Protein AF-A0A817VGJ9-F1 (afdb_monomer)

Mean predicted aligned error: 10.4 Å

Foldseek 3Di:
DAEALLDEDDVVVVVVQVVLQVVQVVVVVVVDPDQQAHFYPQDDDSQCVSCVVVVHDSVVSSVVSVVRNVVVCVVSVRPHQQAWDKFWAFPVVRDGDDPVQADPVCAGVPPRGRTDTDTGRGDDDDPVVPDDD

pLDDT: mean 76.65, std 14.9, range [35.47, 96.31]

Solvent-accessible surface area (backbone atoms only — not comparable to full-atom values): 7856 Å² total; per-residue (Å²): 137,55,52,63,32,50,53,75,83,51,71,70,56,51,58,54,50,55,54,53,37,51,53,41,50,53,43,40,76,70,71,45,92,65,83,42,73,73,38,68,48,72,66,58,67,67,30,44,49,51,11,59,81,67,76,41,57,45,68,60,42,32,54,53,19,46,54,50,40,53,49,53,45,56,74,72,61,56,79,54,49,68,74,54,24,53,40,41,26,34,76,79,79,69,42,78,50,62,80,90,46,44,45,100,88,46,19,32,74,84,77,65,36,68,50,42,79,45,80,50,55,27,49,90,82,81,63,91,80,68,74,82,130

Nearest PDB structures (foldseek):
  7wpj-assembly1_A  TM=6.438E-01  e=1.724E-06  Staphylococcus aureus
  7wpk-assembly1_A  TM=6.552E-01  e=9.227E-06  Staphylococcus aureus subsp. aureus COL
  2x1l-assembly3_C  TM=9.554E-01  e=1.011E-03  Mycolicibacterium smegmatis MC2 155
  2ct8-assembly2_B  TM=9.440E-01  e=1.414E-03  Aquifex aeolicus
  5k0s-assembly2_B  TM=6.309E-01  e=1.033E-04  Brucella suis 1330

Secondary structure (DSSP, 8-state):
-PPPSSS---HHHHHHHHHHHHHHHHHHHTT------------SHHHHHHHHTTT--HHHHHHHHHHHHHHHHHHTT----TT-B-EEEETTTTEEE-GGGB-TTSBBTTT-PBPEEE--B-----GGGS---

Radius of gyration: 16.38 Å; Cα contacts (8 Å, |Δi|>4): 176; chains: 1; bounding box: 37×35×42 Å

Sequence (133 aa):
MFPYPSGRLHMGHVRVYTLSDTLARYYRMRGYQVIHCIGWDAFGLPAENAAFERSEEPDQWTKKNIAYMKQQIKQLGCSFDWKRAAVNWDPVDQTVLADEQIDEAGRSWRSGAIVEKKYLKQWFIRTRAFTQV

Structure (mmCIF, N/CA/C/O backbone):
data_AF-A0A817VGJ9-F1
#
_entry.id   AF-A0A817VGJ9-F1
#
loop_
_atom_site.group_PDB
_atom_site.id
_atom_site.type_symbol
_atom_site.label_atom_id
_atom_site.label_alt_id
_atom_site.label_comp_id
_atom_site.label_asym_id
_atom_site.label_entity_id
_atom_site.label_seq_id
_atom_site.pdbx_PDB_ins_code
_atom_site.Cartn_x
_atom_site.Cartn_y
_atom_site.Cartn_z
_atom_site.occupancy
_atom_site.B_iso_or_equiv
_atom_site.auth_seq_id
_atom_site.auth_comp_id
_atom_site.auth_asym_id
_atom_site.auth_atom_id
_atom_site.pdbx_PDB_model_num
ATOM 1 N N . MET A 1 1 ? 2.069 -2.936 7.189 1.00 72.62 1 MET A N 1
ATOM 2 C CA . MET A 1 1 ? 3.011 -2.947 6.052 1.00 72.62 1 MET A CA 1
ATOM 3 C C . MET A 1 1 ? 2.204 -3.071 4.776 1.00 72.62 1 MET A C 1
ATOM 5 O O . MET A 1 1 ? 1.194 -3.775 4.788 1.00 72.62 1 MET A O 1
ATOM 9 N N . PHE A 1 2 ? 2.587 -2.352 3.728 1.00 80.31 2 PHE A N 1
ATOM 10 C CA . PHE A 1 2 ? 1.878 -2.369 2.446 1.00 80.31 2 PHE A CA 1
ATOM 11 C C . PHE A 1 2 ? 2.471 -3.459 1.544 1.00 80.31 2 PHE A C 1
ATOM 13 O O . PHE A 1 2 ? 3.561 -3.949 1.840 1.00 80.31 2 PHE A O 1
ATOM 20 N N . PRO A 1 3 ? 1.741 -3.921 0.520 1.00 81.06 3 PRO A N 1
ATOM 21 C CA . PRO A 1 3 ? 2.235 -4.950 -0.374 1.00 81.06 3 PRO A CA 1
ATOM 22 C C . PRO A 1 3 ? 3.052 -4.319 -1.504 1.00 81.06 3 PRO A C 1
ATOM 24 O O . PRO A 1 3 ? 2.668 -3.279 -2.051 1.00 81.06 3 PRO A O 1
ATOM 27 N N . TYR A 1 4 ? 4.113 -5.008 -1.915 1.00 79.88 4 TYR A N 1
ATOM 28 C CA . TYR A 1 4 ? 4.712 -4.788 -3.228 1.00 79.88 4 TYR A CA 1
ATOM 29 C C . TYR A 1 4 ? 3.735 -5.287 -4.306 1.00 79.88 4 TYR A C 1
ATOM 31 O O . TYR A 1 4 ? 3.255 -6.421 -4.201 1.00 79.88 4 TYR A O 1
ATOM 39 N N . PRO A 1 5 ? 3.432 -4.509 -5.360 1.00 79.19 5 PRO A N 1
ATOM 40 C CA . PRO A 1 5 ? 2.593 -4.934 -6.477 1.00 79.19 5 PRO A CA 1
ATOM 41 C C . PRO A 1 5 ? 3.386 -5.781 -7.487 1.00 79.19 5 PRO A C 1
ATOM 43 O O . PRO A 1 5 ? 3.241 -5.641 -8.698 1.00 79.19 5 PRO A O 1
ATOM 46 N N . SER A 1 6 ? 4.226 -6.688 -6.989 1.00 75.62 6 SER A N 1
ATOM 47 C CA . SER A 1 6 ? 5.055 -7.607 -7.776 1.00 75.62 6 SER A CA 1
ATOM 48 C C . SER A 1 6 ? 4.306 -8.870 -8.229 1.00 75.62 6 SER A C 1
ATOM 50 O O . SER A 1 6 ? 4.892 -9.749 -8.856 1.00 75.62 6 SER A O 1
ATOM 52 N N . GLY A 1 7 ? 3.006 -8.980 -7.931 1.00 82.44 7 GLY A N 1
ATOM 53 C CA . GLY A 1 7 ? 2.171 -10.106 -8.343 1.00 82.44 7 GLY A CA 1
ATOM 54 C C . GLY A 1 7 ? 0.772 -10.082 -7.724 1.00 82.44 7 GLY A C 1
ATOM 55 O O . GLY A 1 7 ? 0.045 -9.098 -7.825 1.00 82.44 7 GLY A O 1
ATOM 56 N N . ARG A 1 8 ? 0.371 -11.196 -7.097 1.00 89.12 8 ARG A N 1
ATOM 57 C CA . ARG A 1 8 ? -0.951 -11.386 -6.468 1.00 89.12 8 ARG A CA 1
ATOM 58 C C . ARG A 1 8 ? -0.830 -11.513 -4.950 1.00 89.12 8 ARG A C 1
ATOM 60 O O . ARG A 1 8 ? 0.212 -11.913 -4.435 1.00 89.12 8 ARG A O 1
ATOM 67 N N . LEU A 1 9 ? -1.921 -11.257 -4.226 1.00 89.75 9 LEU A N 1
ATOM 68 C CA . LEU A 1 9 ? -1.972 -11.573 -2.795 1.00 89.75 9 LEU A CA 1
ATOM 69 C C . LEU A 1 9 ? -1.867 -13.086 -2.564 1.00 89.75 9 LEU A C 1
ATOM 71 O O . LEU A 1 9 ? -2.479 -13.883 -3.274 1.00 89.75 9 LEU A O 1
ATOM 75 N N . HIS A 1 10 ? -1.156 -13.448 -1.500 1.00 92.69 10 HIS A N 1
ATOM 76 C CA . HIS A 1 10 ? -1.036 -14.804 -0.961 1.00 92.69 10 HIS A CA 1
ATOM 77 C C . HIS A 1 10 ? -1.398 -14.802 0.534 1.00 92.69 10 HIS A C 1
ATOM 79 O O . HIS A 1 10 ? -1.525 -13.739 1.146 1.00 92.69 10 HIS A O 1
ATOM 85 N N . MET A 1 11 ? -1.534 -15.978 1.154 1.00 93.25 11 MET A N 1
ATOM 86 C CA . MET A 1 11 ? -2.067 -16.116 2.524 1.00 93.25 11 MET A CA 1
ATOM 87 C C . MET A 1 11 ? -1.305 -15.337 3.613 1.00 93.25 11 MET A C 1
ATOM 89 O O . MET A 1 11 ? -1.897 -14.993 4.634 1.00 93.25 11 MET A O 1
ATOM 93 N N . GLY A 1 12 ? -0.031 -14.990 3.391 1.00 92.69 12 GLY A N 1
ATOM 94 C CA . GLY A 1 12 ? 0.725 -14.104 4.286 1.00 92.69 12 GLY A CA 1
ATOM 95 C C . GLY A 1 12 ? 0.127 -12.694 4.368 1.00 92.69 12 GLY A C 1
ATOM 96 O O . GLY A 1 12 ? -0.056 -12.168 5.463 1.00 92.69 12 GLY A O 1
ATOM 97 N N . HIS A 1 13 ? -0.273 -12.127 3.226 1.00 93.00 13 HIS A N 1
ATOM 98 C CA . HIS A 1 13 ? -0.983 -10.848 3.168 1.00 93.00 13 HIS A CA 1
ATOM 99 C C . HIS A 1 13 ? -2.346 -10.931 3.866 1.00 93.00 13 HIS A C 1
ATOM 101 O O . HIS A 1 13 ? -2.671 -10.077 4.688 1.00 93.00 13 HIS A O 1
ATOM 107 N N . VAL A 1 14 ? -3.116 -11.995 3.594 1.00 93.56 14 VAL A N 1
ATOM 108 C CA . VAL A 1 14 ? -4.438 -12.221 4.208 1.00 93.56 14 VAL A CA 1
ATOM 109 C C . VAL A 1 14 ? -4.324 -12.255 5.734 1.00 93.56 14 VAL A C 1
ATOM 111 O O . VAL A 1 14 ? -5.024 -11.509 6.413 1.00 93.56 14 VAL A O 1
ATOM 114 N N . ARG A 1 15 ? -3.374 -13.031 6.279 1.00 93.44 15 ARG A N 1
ATOM 115 C CA . ARG A 1 15 ? -3.105 -13.114 7.725 1.00 93.44 15 ARG A CA 1
ATOM 116 C C . ARG A 1 15 ? -2.877 -11.736 8.356 1.00 93.44 15 ARG A C 1
ATOM 118 O O . ARG A 1 15 ? -3.433 -11.460 9.414 1.00 93.44 15 ARG A O 1
ATOM 125 N N . VAL A 1 16 ? -2.074 -10.876 7.727 1.00 91.50 16 VAL A N 1
ATOM 126 C CA . VAL A 1 16 ? -1.759 -9.539 8.262 1.00 91.50 16 VAL A CA 1
ATOM 127 C C . VAL A 1 16 ? -2.965 -8.595 8.171 1.00 91.50 16 VAL A C 1
ATOM 129 O O . VAL A 1 16 ? -3.270 -7.903 9.142 1.00 91.50 16 VAL A O 1
ATOM 132 N N . TYR A 1 17 ? -3.682 -8.584 7.044 1.00 93.25 17 TYR A N 1
ATOM 133 C CA . TYR A 1 17 ? -4.794 -7.652 6.816 1.00 93.25 17 TYR A CA 1
ATOM 134 C C . TYR A 1 17 ? -6.067 -8.022 7.585 1.00 93.25 17 TYR A C 1
ATOM 136 O O . TYR A 1 17 ? -6.765 -7.132 8.067 1.00 93.25 17 TYR A O 1
ATOM 144 N N . THR A 1 18 ? -6.349 -9.312 7.793 1.00 93.19 18 THR A N 1
ATOM 145 C CA . THR A 1 18 ? -7.458 -9.746 8.659 1.00 93.19 18 THR A CA 1
ATOM 146 C C . THR A 1 18 ? -7.221 -9.352 10.121 1.00 93.19 18 THR A C 1
ATOM 148 O O . THR A 1 18 ? -8.162 -8.934 10.798 1.00 93.19 18 THR A O 1
ATOM 151 N N . LEU A 1 19 ? -5.973 -9.407 10.607 1.00 92.94 19 LEU A N 1
ATOM 152 C CA . LEU A 1 19 ? -5.628 -8.966 11.964 1.00 92.94 19 LEU A CA 1
ATOM 153 C C . LEU A 1 19 ? -5.791 -7.447 12.130 1.00 92.94 19 LEU A C 1
ATOM 155 O O . LEU A 1 19 ? -6.413 -7.007 13.101 1.00 92.94 19 LEU A O 1
ATOM 159 N N . SER A 1 20 ? -5.301 -6.640 11.179 1.00 92.19 20 SER A N 1
ATOM 160 C CA . SER A 1 20 ? -5.450 -5.180 11.261 1.00 92.19 20 SER A CA 1
ATOM 161 C C . SER A 1 20 ? -6.911 -4.738 11.131 1.00 92.19 20 SER A C 1
ATOM 163 O O . SER A 1 20 ? -7.349 -3.866 11.881 1.00 92.19 20 SER A O 1
ATOM 165 N N . ASP A 1 21 ? -7.697 -5.377 10.257 1.00 94.69 21 ASP A N 1
ATOM 166 C CA . ASP A 1 21 ? -9.115 -5.053 10.086 1.00 94.69 21 ASP A CA 1
ATOM 167 C C . ASP A 1 21 ? -9.974 -5.460 11.291 1.00 94.69 21 ASP A C 1
ATOM 169 O O . ASP A 1 21 ? -10.878 -4.721 11.683 1.00 94.69 21 ASP A O 1
ATOM 173 N N . THR A 1 22 ? -9.660 -6.588 11.938 1.00 94.94 22 THR A N 1
ATOM 174 C CA . THR A 1 22 ? -10.317 -7.006 13.189 1.00 94.94 22 THR A CA 1
ATOM 175 C C . THR A 1 22 ? -10.120 -5.961 14.288 1.00 94.94 22 THR A C 1
ATOM 177 O O . THR A 1 22 ? -11.094 -5.509 14.896 1.00 94.94 22 THR A O 1
ATOM 180 N N . LEU A 1 23 ? -8.878 -5.505 14.497 1.00 94.62 23 LEU A N 1
ATOM 181 C CA . LEU A 1 23 ? -8.577 -4.437 15.455 1.00 94.62 23 LEU A CA 1
ATOM 182 C C . LEU A 1 23 ? -9.255 -3.117 15.063 1.00 94.62 23 LEU A C 1
ATOM 184 O O . LEU A 1 23 ? -9.847 -2.448 15.911 1.00 94.62 23 LEU A O 1
ATOM 188 N N . ALA A 1 24 ? -9.233 -2.755 13.779 1.00 93.19 24 ALA A N 1
ATOM 189 C CA . ALA A 1 24 ? -9.859 -1.531 13.298 1.00 93.19 24 ALA A CA 1
ATOM 190 C C . ALA A 1 24 ? -11.375 -1.502 13.540 1.00 93.19 24 ALA A C 1
ATOM 192 O O . ALA A 1 24 ? -11.912 -0.473 13.954 1.00 93.19 24 ALA A O 1
ATOM 193 N N . ARG A 1 25 ? -12.067 -2.627 13.323 1.00 95.12 25 ARG A N 1
ATOM 194 C CA . ARG A 1 25 ? -13.496 -2.779 13.638 1.00 95.12 25 ARG A CA 1
ATOM 195 C C . ARG A 1 25 ? -13.751 -2.690 15.136 1.00 95.12 25 ARG A C 1
ATOM 197 O O . ARG A 1 25 ? -14.609 -1.911 15.541 1.00 95.12 25 ARG A O 1
ATOM 204 N N . TYR A 1 26 ? -12.975 -3.407 15.948 1.00 95.88 26 TYR A N 1
ATOM 205 C CA . TYR A 1 26 ? -13.086 -3.387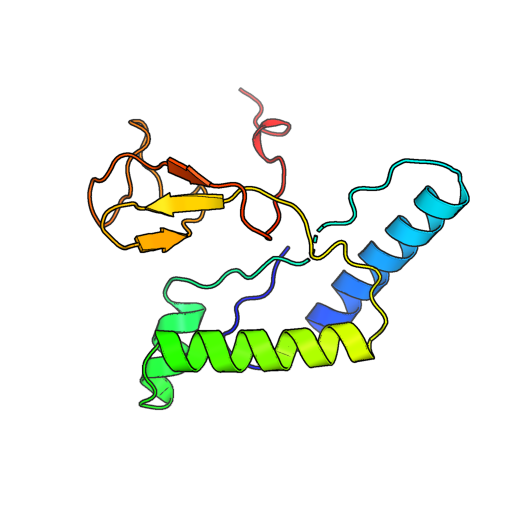 17.408 1.00 95.88 26 TYR A CA 1
ATOM 206 C C . TYR A 1 26 ? -12.988 -1.963 17.981 1.00 95.88 26 TYR A C 1
ATOM 208 O O . TYR A 1 26 ? -13.874 -1.526 18.717 1.00 95.88 26 TYR A O 1
ATOM 216 N N . TYR A 1 27 ? -11.966 -1.193 17.592 1.00 95.19 27 TYR A N 1
ATOM 217 C CA . TYR A 1 27 ? -11.815 0.183 18.073 1.00 95.19 27 TYR A CA 1
ATOM 218 C C . TYR A 1 27 ? -12.892 1.135 17.511 1.00 95.19 27 TYR A C 1
ATOM 220 O O . TYR A 1 27 ? -13.358 2.003 18.247 1.00 95.19 27 TYR A O 1
ATOM 228 N N . ARG A 1 28 ? -13.377 0.942 16.271 1.00 94.62 28 ARG A N 1
ATOM 229 C CA . ARG A 1 28 ? -14.533 1.700 15.735 1.00 94.62 28 ARG A CA 1
ATOM 230 C C . ARG A 1 28 ? -15.812 1.433 16.529 1.00 94.62 28 ARG A C 1
ATOM 232 O O . ARG A 1 28 ? -16.508 2.376 16.885 1.00 94.62 28 ARG A O 1
ATOM 239 N N . MET A 1 29 ? -16.093 0.172 16.857 1.00 96.12 29 MET A N 1
ATOM 240 C CA . MET A 1 29 ? -17.252 -0.222 17.673 1.00 96.12 29 MET A CA 1
ATOM 241 C C . MET A 1 29 ? -17.171 0.315 19.110 1.00 96.12 29 MET A C 1
ATOM 243 O O . MET A 1 29 ? -18.201 0.549 19.732 1.00 96.12 29 MET A O 1
ATOM 247 N N . ARG A 1 30 ? -15.960 0.575 19.620 1.00 96.31 30 ARG A N 1
ATOM 248 C CA . ARG A 1 30 ? -15.721 1.270 20.896 1.00 96.31 30 ARG A CA 1
ATOM 249 C C . ARG A 1 30 ? -15.715 2.807 20.794 1.00 96.31 30 ARG A C 1
ATOM 251 O O . ARG A 1 30 ? -15.327 3.466 21.753 1.00 96.31 30 ARG A O 1
ATOM 258 N N . GLY A 1 31 ? -16.123 3.383 19.660 1.00 95.56 31 GLY A N 1
ATOM 259 C CA . GLY A 1 31 ? -16.273 4.833 19.474 1.00 95.56 31 GLY A CA 1
ATOM 260 C C . GLY A 1 31 ? -14.986 5.606 19.151 1.00 95.56 31 GLY A C 1
ATOM 261 O O . GLY A 1 31 ? -15.029 6.831 19.047 1.00 95.56 31 GLY A O 1
ATOM 262 N N . TYR A 1 32 ? -13.843 4.938 18.961 1.00 95.06 32 TYR A N 1
ATOM 263 C CA . TYR A 1 32 ? -12.595 5.617 18.598 1.00 95.06 32 TYR A CA 1
ATOM 264 C C . TYR A 1 32 ? -12.600 6.052 17.122 1.00 95.06 32 TYR A C 1
ATOM 266 O O . TYR A 1 32 ? -13.059 5.322 16.238 1.00 95.06 32 TYR A O 1
ATOM 274 N N . GLN A 1 33 ? -11.999 7.209 16.822 1.00 91.62 33 GLN A N 1
ATOM 275 C CA . GLN A 1 33 ? -11.758 7.646 15.441 1.00 91.62 33 GLN A CA 1
ATOM 276 C C . GLN A 1 33 ? -10.592 6.864 14.813 1.00 91.62 33 GLN A C 1
ATOM 278 O O . GLN A 1 33 ? -9.444 7.306 14.801 1.00 91.62 33 GLN A O 1
ATOM 283 N N . VAL A 1 34 ? -10.880 5.668 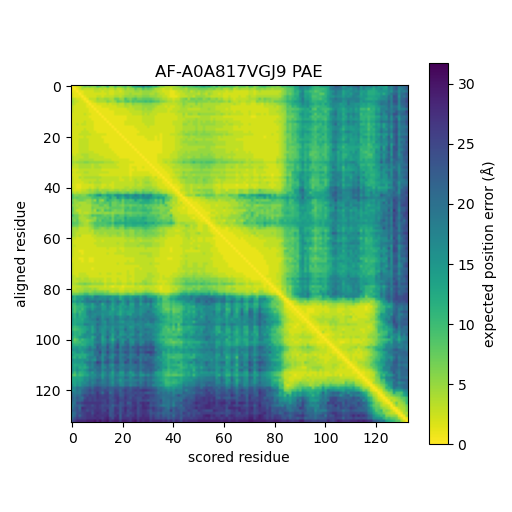14.296 1.00 86.81 34 VAL A N 1
ATOM 284 C CA . VAL A 1 34 ? -9.849 4.782 13.737 1.00 86.81 34 VAL A CA 1
ATOM 285 C C . VAL A 1 34 ? -9.501 5.147 12.294 1.00 86.81 34 VAL A C 1
ATOM 287 O O . VAL A 1 34 ? -10.199 4.766 11.341 1.00 86.81 34 VAL A O 1
ATOM 290 N N . ILE A 1 35 ? -8.342 5.790 12.145 1.00 87.25 35 ILE A N 1
ATOM 291 C CA . ILE A 1 35 ? -7.590 5.916 10.890 1.00 87.25 35 ILE A CA 1
ATOM 292 C C . ILE A 1 35 ? -6.976 4.545 10.550 1.00 87.25 35 ILE A C 1
ATOM 294 O O . ILE A 1 35 ? -5.776 4.311 10.670 1.00 87.25 35 ILE A O 1
ATOM 298 N N . HIS A 1 36 ? -7.828 3.596 10.154 1.00 87.62 36 HIS A N 1
ATOM 299 C CA . HIS A 1 36 ? -7.372 2.385 9.481 1.00 87.62 36 HIS A CA 1
ATOM 300 C C . HIS A 1 36 ? -7.074 2.776 8.037 1.00 87.62 36 HIS A C 1
ATOM 302 O O . HIS A 1 36 ? -7.967 2.714 7.184 1.00 87.62 36 HIS A O 1
ATOM 308 N N . CYS A 1 37 ? -5.806 3.140 7.806 1.00 85.94 37 CYS A N 1
ATOM 309 C CA . CYS A 1 37 ? -5.132 3.185 6.450 1.00 85.94 37 CYS A CA 1
ATOM 310 C C . CYS A 1 37 ? -3.944 0.829 4.970 1.00 85.94 37 CYS A C 1
ATOM 312 O O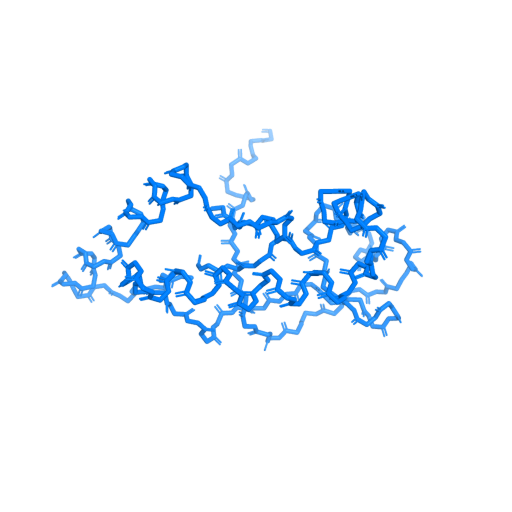 . CYS A 1 37 ? -2.986 0.072 5.300 1.00 85.94 37 CYS A O 1
ATOM 314 N N . ILE A 1 38 ? -4.285 0.365 3.706 1.00 84.62 38 ILE A N 1
ATOM 315 C CA . ILE A 1 38 ? -3.492 -0.278 2.662 1.00 84.62 38 ILE A CA 1
ATOM 316 C C . ILE A 1 38 ? -2.971 0.772 1.652 1.00 84.62 38 ILE A C 1
ATOM 318 O O . ILE A 1 38 ? -3.733 1.377 0.893 1.00 84.62 38 ILE A O 1
ATOM 322 N N . GLY A 1 39 ? -1.658 1.006 1.644 1.00 82.88 39 GLY A N 1
ATOM 323 C CA . GLY A 1 39 ? -0.952 1.669 0.540 1.00 82.88 39 GLY A CA 1
ATOM 324 C C . GLY A 1 39 ? -0.508 0.664 -0.530 1.00 82.88 39 GLY A C 1
ATOM 325 O O . GLY A 1 39 ? -0.961 -0.478 -0.534 1.00 82.88 39 GLY A O 1
ATOM 326 N N . TRP A 1 40 ? 0.429 1.069 -1.385 1.00 78.38 40 TRP A N 1
ATOM 327 C CA . TRP A 1 40 ? 1.175 0.179 -2.284 1.00 78.38 40 TRP A CA 1
ATOM 328 C C . TRP A 1 40 ? 2.647 0.554 -2.186 1.00 78.38 40 TRP A C 1
ATOM 330 O O . TRP A 1 40 ? 2.964 1.743 -2.237 1.00 78.38 40 TRP A O 1
ATOM 340 N N . ASP A 1 41 ? 3.520 -0.435 -2.026 1.00 78.56 41 ASP A N 1
ATOM 341 C CA . ASP A 1 41 ? 4.967 -0.226 -2.053 1.00 78.56 41 ASP A CA 1
ATOM 342 C C . ASP A 1 41 ? 5.451 -0.440 -3.492 1.00 78.56 41 ASP A C 1
ATOM 344 O O . ASP A 1 41 ? 5.775 -1.547 -3.913 1.00 78.56 41 ASP A O 1
ATOM 348 N N . ALA A 1 42 ? 5.260 0.590 -4.317 1.00 66.44 42 ALA A N 1
ATOM 349 C CA . ALA A 1 42 ? 5.123 0.440 -5.765 1.00 66.44 42 ALA A CA 1
ATOM 350 C C . ALA A 1 42 ? 6.432 0.554 -6.566 1.00 66.44 42 ALA A C 1
ATOM 352 O O . ALA A 1 42 ? 6.374 0.505 -7.792 1.00 66.44 42 ALA A O 1
ATOM 353 N N . PHE A 1 43 ? 7.582 0.720 -5.906 1.00 64.56 43 PHE A N 1
ATOM 354 C CA . PHE A 1 43 ? 8.849 1.069 -6.557 1.00 64.56 43 PHE A CA 1
ATOM 355 C C . PHE A 1 43 ? 10.026 0.169 -6.179 1.00 64.56 43 PHE A C 1
ATOM 357 O O . PHE A 1 43 ? 9.997 -0.567 -5.195 1.00 64.56 43 PHE A O 1
ATOM 364 N N . GLY A 1 44 ? 11.085 0.263 -6.987 1.00 67.94 44 GLY A N 1
ATOM 365 C CA . GLY A 1 44 ? 12.336 -0.453 -6.788 1.00 67.94 44 GLY A CA 1
ATOM 366 C C . GLY A 1 44 ? 12.285 -1.921 -7.206 1.00 67.94 44 GLY A C 1
ATOM 367 O O . GLY A 1 44 ? 11.307 -2.421 -7.772 1.00 67.94 44 GLY A O 1
ATOM 368 N N . LEU A 1 45 ? 13.383 -2.613 -6.896 1.00 68.44 45 LEU A N 1
ATOM 369 C CA . LEU A 1 45 ? 13.717 -3.943 -7.409 1.00 68.44 45 LEU A CA 1
ATOM 370 C C . LEU A 1 45 ? 12.580 -4.987 -7.338 1.00 68.44 45 LEU A C 1
ATOM 372 O O . LEU A 1 45 ? 12.433 -5.722 -8.310 1.00 68.44 45 LEU A O 1
ATOM 376 N N . PRO A 1 46 ? 11.737 -5.085 -6.284 1.00 68.06 46 PRO A N 1
ATOM 377 C CA . PRO A 1 46 ? 10.672 -6.093 -6.249 1.00 68.06 46 PRO A CA 1
ATOM 378 C C . PRO A 1 46 ? 9.612 -5.921 -7.346 1.00 68.06 46 PRO A C 1
ATOM 380 O O . PRO A 1 46 ? 9.077 -6.917 -7.831 1.00 68.06 46 PRO A O 1
ATOM 383 N N . ALA A 1 47 ? 9.294 -4.682 -7.734 1.00 64.25 47 ALA A N 1
ATOM 384 C CA . ALA A 1 47 ? 8.334 -4.385 -8.797 1.00 64.25 47 ALA A CA 1
ATOM 385 C C . ALA A 1 47 ? 9.018 -4.336 -10.174 1.00 64.25 47 ALA A C 1
ATOM 387 O O . ALA A 1 47 ? 8.509 -4.923 -11.129 1.00 64.25 47 ALA A O 1
ATOM 388 N N . GLU A 1 48 ? 10.189 -3.695 -10.250 1.00 70.88 48 GLU A N 1
ATOM 389 C CA . GLU A 1 48 ? 10.985 -3.542 -11.475 1.00 70.88 48 GLU A CA 1
ATOM 390 C C . GLU A 1 48 ? 11.461 -4.912 -12.005 1.00 70.88 48 GLU A C 1
ATOM 392 O O . GLU A 1 48 ? 11.170 -5.262 -13.149 1.00 70.88 48 GLU A O 1
ATOM 397 N N . ASN A 1 49 ? 12.083 -5.757 -11.169 1.00 75.38 49 ASN A N 1
ATOM 398 C CA . ASN A 1 49 ? 12.561 -7.085 -11.586 1.00 75.38 49 ASN A CA 1
ATOM 399 C C . ASN A 1 49 ? 11.406 -8.005 -12.012 1.00 75.38 49 ASN A C 1
ATOM 401 O O . ASN A 1 49 ? 11.524 -8.724 -13.000 1.00 75.38 49 ASN A O 1
ATOM 405 N N . ALA A 1 50 ? 10.270 -7.959 -11.307 1.00 74.75 50 ALA A N 1
ATOM 406 C CA . ALA A 1 50 ? 9.096 -8.761 -11.649 1.00 74.75 50 ALA A CA 1
ATOM 407 C C . ALA A 1 50 ? 8.464 -8.355 -12.997 1.00 74.75 50 ALA A C 1
ATOM 409 O O . ALA A 1 50 ? 7.805 -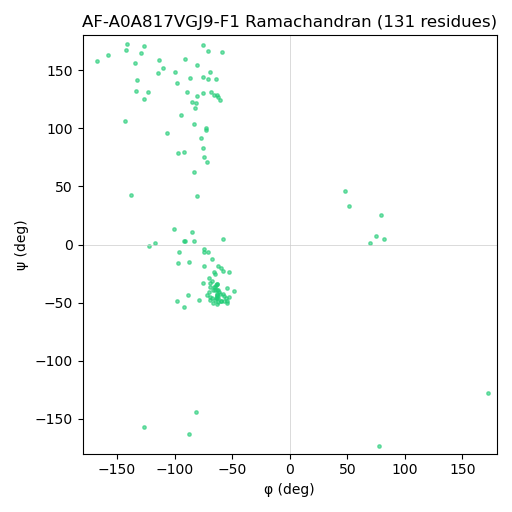9.180 -13.633 1.00 74.75 50 ALA A O 1
ATOM 410 N N . ALA A 1 51 ? 8.674 -7.119 -13.450 1.00 77.00 51 ALA A N 1
ATOM 411 C CA . ALA A 1 51 ? 8.289 -6.683 -14.787 1.00 77.00 51 ALA A CA 1
ATOM 412 C C . ALA A 1 51 ? 9.300 -7.175 -15.842 1.00 77.00 51 ALA A C 1
ATOM 414 O O . ALA A 1 51 ? 8.900 -7.812 -16.820 1.00 77.00 51 ALA A O 1
ATOM 415 N N . PHE A 1 52 ? 10.606 -6.996 -15.588 1.00 77.19 52 PHE A N 1
ATOM 416 C CA . PHE A 1 52 ? 11.688 -7.476 -16.463 1.00 77.19 52 PHE A CA 1
ATOM 417 C C . PHE A 1 52 ? 11.654 -8.997 -16.694 1.00 77.19 52 PHE A C 1
ATOM 419 O O . PHE A 1 52 ? 11.767 -9.435 -17.834 1.00 77.19 52 PHE A O 1
ATOM 426 N N . GLU A 1 53 ? 11.407 -9.803 -15.652 1.00 79.75 53 GLU A N 1
ATOM 427 C CA . GLU A 1 53 ? 11.193 -11.265 -15.735 1.00 79.75 53 GLU A CA 1
ATOM 428 C C . GLU A 1 53 ? 10.110 -11.683 -16.747 1.00 79.75 53 GLU A C 1
ATOM 430 O O . GLU A 1 53 ? 10.072 -12.835 -17.178 1.00 79.75 53 GLU A O 1
ATOM 435 N N . ARG A 1 54 ? 9.177 -10.777 -17.061 1.00 80.06 54 ARG A N 1
ATOM 436 C CA . ARG A 1 54 ? 7.976 -11.030 -17.870 1.00 80.06 54 ARG A CA 1
ATOM 437 C C . ARG A 1 54 ? 7.963 -10.226 -19.170 1.00 80.06 54 ARG A C 1
ATOM 439 O O . ARG A 1 54 ? 7.000 -10.336 -19.924 1.00 80.06 54 ARG A O 1
ATOM 446 N N . SER A 1 55 ? 9.011 -9.439 -19.428 1.00 86.62 55 SER A N 1
ATOM 447 C CA . SER A 1 55 ? 9.092 -8.481 -20.538 1.00 86.62 55 SER A CA 1
ATOM 448 C C . SER A 1 55 ? 7.884 -7.529 -20.613 1.00 86.62 55 SER A C 1
ATOM 450 O O . SER A 1 55 ? 7.467 -7.133 -21.700 1.00 86.62 55 SER A O 1
ATOM 452 N N . GLU A 1 56 ? 7.307 -7.169 -19.460 1.00 82.62 56 GLU A N 1
ATOM 453 C CA . GLU A 1 56 ? 6.277 -6.130 -19.349 1.00 82.62 56 GLU A CA 1
ATOM 454 C C . GLU A 1 56 ? 6.906 -4.810 -18.877 1.00 82.62 56 GLU A C 1
ATOM 456 O O . GLU A 1 56 ? 7.850 -4.810 -18.091 1.00 82.62 56 GLU A O 1
ATOM 461 N N . GLU A 1 57 ? 6.356 -3.674 -19.312 1.00 78.25 57 GLU A N 1
ATOM 462 C CA . GLU A 1 57 ? 6.769 -2.351 -18.823 1.00 78.25 57 GLU A CA 1
ATOM 463 C C . GLU A 1 57 ? 6.487 -2.204 -17.311 1.00 78.25 57 GLU A C 1
ATOM 465 O O . GLU A 1 57 ? 5.338 -2.425 -16.901 1.00 78.25 57 GLU A O 1
ATOM 470 N N . PRO A 1 58 ? 7.461 -1.785 -16.470 1.00 72.69 58 PRO A N 1
ATOM 471 C CA . PRO A 1 58 ? 7.297 -1.721 -15.013 1.00 72.69 58 PRO A CA 1
ATOM 472 C C . PRO A 1 58 ? 6.090 -0.907 -14.539 1.00 72.69 58 PRO A C 1
ATOM 474 O O . PRO A 1 58 ? 5.409 -1.308 -13.594 1.00 72.69 58 PRO A O 1
ATOM 477 N N . ASP A 1 59 ? 5.776 0.196 -15.220 1.00 72.31 59 ASP A N 1
ATOM 478 C CA . ASP A 1 59 ? 4.602 1.030 -14.942 1.00 72.31 59 ASP A CA 1
ATOM 479 C C . ASP A 1 59 ? 3.278 0.280 -15.186 1.00 72.31 59 ASP A C 1
ATOM 481 O O . ASP A 1 59 ? 2.377 0.282 -14.340 1.00 72.31 59 ASP A O 1
ATOM 485 N N . GLN A 1 60 ? 3.173 -0.415 -16.322 1.00 73.94 60 GLN A N 1
ATOM 486 C CA . GLN A 1 60 ? 1.975 -1.164 -16.709 1.00 73.94 60 GLN A CA 1
ATOM 487 C C . GLN A 1 60 ? 1.781 -2.383 -15.804 1.00 73.94 60 GLN A C 1
ATOM 489 O O . GLN A 1 60 ? 0.683 -2.591 -15.281 1.00 73.94 60 GLN A O 1
ATOM 494 N N . TRP A 1 61 ? 2.857 -3.133 -15.548 1.00 78.69 61 TRP A N 1
ATOM 495 C CA . TRP A 1 61 ? 2.902 -4.253 -14.604 1.00 78.69 61 TRP A CA 1
ATOM 496 C C . TRP A 1 61 ? 2.434 -3.834 -13.201 1.00 78.69 61 TRP A C 1
ATOM 498 O O . TRP A 1 61 ? 1.529 -4.442 -12.619 1.00 78.69 61 TRP A O 1
ATOM 508 N N . THR A 1 62 ? 2.976 -2.725 -12.696 1.00 72.06 62 THR A N 1
ATOM 509 C CA . THR A 1 62 ? 2.637 -2.155 -11.387 1.00 72.06 62 THR A CA 1
ATOM 510 C C . THR A 1 62 ? 1.170 -1.729 -11.317 1.00 72.06 62 THR A C 1
ATOM 512 O O . THR A 1 62 ? 0.451 -2.140 -10.403 1.00 72.06 62 THR A O 1
ATOM 515 N N . LYS A 1 63 ? 0.667 -0.973 -12.303 1.00 72.88 63 LYS A N 1
ATOM 516 C CA . LYS A 1 63 ? -0.744 -0.534 -12.361 1.00 72.88 63 LYS A CA 1
ATOM 517 C C . LYS A 1 63 ? -1.721 -1.716 -12.429 1.00 72.88 63 LYS A C 1
ATOM 519 O O . LYS A 1 63 ? -2.727 -1.726 -11.713 1.00 72.88 63 LYS A O 1
ATOM 524 N N . LYS A 1 64 ? -1.400 -2.728 -13.239 1.00 81.94 64 LYS A N 1
ATOM 525 C CA . LYS A 1 64 ? -2.140 -3.991 -13.417 1.00 81.94 64 LYS A CA 1
ATOM 526 C C . LYS A 1 64 ? -2.249 -4.779 -12.106 1.00 81.94 64 LYS A C 1
ATOM 528 O O . LYS A 1 64 ? -3.356 -5.144 -11.701 1.00 81.94 64 LYS A O 1
ATOM 533 N N . ASN A 1 65 ? -1.138 -4.960 -11.393 1.00 82.75 65 ASN A N 1
ATOM 534 C CA . ASN A 1 65 ? -1.126 -5.663 -10.108 1.00 82.75 65 ASN A CA 1
ATOM 535 C C . ASN A 1 65 ? -1.807 -4.858 -8.989 1.00 82.75 65 ASN A C 1
ATOM 537 O O . ASN A 1 65 ? -2.618 -5.426 -8.257 1.00 82.75 65 ASN A O 1
ATOM 541 N N . ILE A 1 66 ? -1.598 -3.536 -8.906 1.00 80.69 66 ILE A N 1
ATOM 542 C CA . ILE A 1 66 ? -2.329 -2.657 -7.972 1.00 80.69 66 ILE A CA 1
ATOM 543 C C . ILE A 1 66 ? -3.844 -2.794 -8.175 1.00 80.69 66 ILE A C 1
ATOM 545 O O . ILE A 1 66 ? -4.583 -2.952 -7.202 1.00 80.69 66 ILE A O 1
ATOM 549 N N . ALA A 1 67 ? -4.330 -2.775 -9.421 1.00 81.69 67 ALA A N 1
ATOM 550 C CA . ALA A 1 67 ? -5.752 -2.944 -9.717 1.00 81.69 67 ALA A CA 1
ATOM 551 C C . ALA A 1 67 ? -6.283 -4.319 -9.264 1.00 81.69 67 ALA A C 1
ATOM 553 O O . ALA A 1 67 ? -7.321 -4.389 -8.598 1.00 81.69 67 ALA A O 1
ATOM 554 N N . TYR A 1 68 ? -5.549 -5.397 -9.560 1.00 89.50 68 TYR A N 1
ATOM 555 C CA . TYR A 1 68 ? -5.930 -6.766 -9.207 1.00 89.50 68 TYR A CA 1
ATOM 556 C C . TYR A 1 68 ? -5.921 -7.011 -7.689 1.00 89.50 68 TYR A C 1
ATOM 558 O O . TYR A 1 68 ? -6.916 -7.454 -7.113 1.00 89.50 68 TYR A O 1
ATOM 566 N N . MET A 1 69 ? -4.837 -6.653 -6.999 1.00 88.81 69 MET A N 1
ATOM 567 C CA . MET A 1 69 ? -4.715 -6.815 -5.546 1.00 88.81 69 MET A CA 1
ATOM 568 C C . MET A 1 69 ? -5.749 -5.954 -4.802 1.00 88.81 69 MET A C 1
ATOM 570 O O . MET A 1 69 ? -6.326 -6.393 -3.809 1.00 88.81 69 MET A O 1
ATOM 574 N N . LYS A 1 70 ? -6.076 -4.760 -5.315 1.00 88.06 70 LYS A N 1
ATOM 575 C CA . LYS A 1 70 ? -7.163 -3.909 -4.802 1.00 88.06 70 LYS A CA 1
ATOM 576 C C . LYS A 1 70 ? -8.544 -4.554 -4.942 1.00 88.06 70 LYS A C 1
ATOM 578 O O . LYS A 1 70 ? -9.392 -4.345 -4.073 1.00 88.06 70 LYS A O 1
ATOM 583 N N . GLN A 1 71 ? -8.781 -5.340 -5.993 1.00 91.00 71 GLN A N 1
ATOM 584 C CA . GLN A 1 71 ? -9.993 -6.153 -6.126 1.00 91.00 71 GLN A CA 1
ATOM 585 C C . GLN A 1 71 ? -10.004 -7.299 -5.104 1.00 91.00 71 GLN A C 1
ATOM 587 O O . GLN A 1 71 ? -10.991 -7.434 -4.381 1.00 91.00 71 GLN A O 1
ATOM 592 N N . GLN A 1 72 ? -8.906 -8.051 -4.973 1.00 92.75 72 GLN A N 1
ATOM 593 C CA . GLN A 1 72 ? -8.791 -9.129 -3.981 1.00 92.75 72 GLN A CA 1
ATOM 594 C C . GLN A 1 72 ? -9.028 -8.612 -2.546 1.00 92.75 72 GLN A C 1
ATOM 596 O O . GLN A 1 72 ? -9.791 -9.204 -1.789 1.00 92.75 72 GLN A O 1
ATOM 601 N N . ILE A 1 73 ? -8.452 -7.462 -2.177 1.00 90.31 73 ILE A N 1
ATOM 602 C CA . ILE A 1 73 ? -8.651 -6.834 -0.859 1.00 90.31 73 ILE A CA 1
ATOM 603 C C . ILE A 1 73 ? -10.114 -6.442 -0.609 1.00 90.31 73 ILE A C 1
ATOM 605 O O . ILE A 1 73 ? -10.616 -6.621 0.501 1.00 90.31 73 ILE A O 1
ATOM 609 N N . LYS A 1 74 ? -10.820 -5.933 -1.626 1.00 89.38 74 LYS A N 1
ATOM 610 C CA . LYS A 1 74 ? -12.263 -5.661 -1.517 1.00 89.38 74 LYS A CA 1
ATOM 611 C C . LYS A 1 74 ? -13.068 -6.947 -1.316 1.00 89.38 74 LYS A C 1
ATOM 613 O O . LYS A 1 74 ? -14.004 -6.940 -0.525 1.00 89.38 74 LYS A O 1
ATOM 618 N N . GLN A 1 75 ? -12.700 -8.034 -1.996 1.00 92.56 75 GLN A N 1
ATOM 619 C CA . GLN A 1 75 ? -13.350 -9.345 -1.860 1.00 92.56 75 GLN A CA 1
ATOM 620 C C . GLN A 1 75 ? -13.114 -9.978 -0.477 1.00 92.56 75 GLN A C 1
ATOM 622 O O . GLN A 1 75 ? -14.010 -10.631 0.045 1.00 92.56 75 GLN A O 1
ATOM 627 N N . LEU A 1 76 ? -11.965 -9.715 0.158 1.00 91.69 76 LEU A N 1
ATOM 628 C CA . LEU A 1 76 ? -11.689 -10.072 1.561 1.00 91.69 76 LEU A CA 1
ATOM 629 C C . LEU A 1 76 ? -12.483 -9.230 2.584 1.00 91.69 76 LEU A C 1
ATOM 631 O O . LEU A 1 76 ? -12.413 -9.494 3.782 1.00 91.69 76 LEU A O 1
ATOM 635 N N . GLY A 1 77 ? -13.217 -8.204 2.142 1.00 91.06 77 GLY A N 1
ATOM 636 C CA . GLY A 1 77 ? -14.074 -7.378 2.996 1.00 91.06 77 GLY A CA 1
ATOM 637 C C . GLY A 1 77 ? -13.344 -6.372 3.896 1.00 91.06 77 GLY A C 1
ATOM 638 O O . GLY A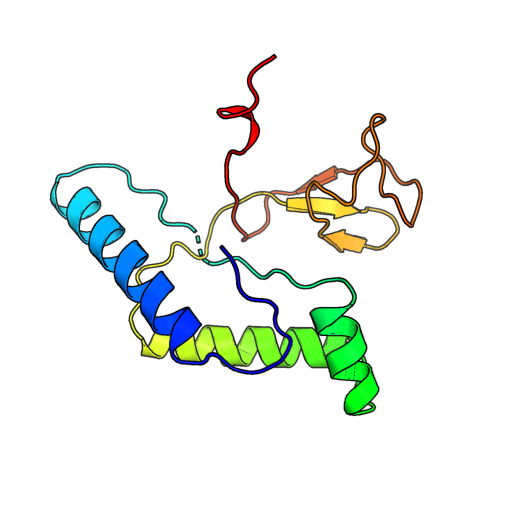 1 77 ? -14.000 -5.743 4.728 1.00 91.06 77 GLY A O 1
ATOM 639 N N . CYS A 1 78 ? -12.025 -6.191 3.749 1.00 87.81 78 CYS A N 1
ATOM 640 C CA . CYS A 1 78 ? -11.216 -5.337 4.626 1.00 87.81 78 CYS A CA 1
ATOM 641 C C . CYS A 1 78 ? -11.681 -3.863 4.607 1.00 87.81 78 CYS A C 1
ATOM 643 O O . CYS A 1 78 ? -11.715 -3.209 3.561 1.00 87.81 78 CYS A O 1
ATOM 645 N N . SER A 1 79 ? -12.001 -3.311 5.782 1.00 86.00 79 SER A N 1
ATOM 646 C CA . SER A 1 79 ? -12.529 -1.956 6.000 1.00 86.00 79 SER A CA 1
ATOM 647 C C . SER A 1 79 ? -11.413 -0.903 6.043 1.00 86.00 79 SER A C 1
ATOM 649 O O . SER A 1 79 ? -11.164 -0.216 7.044 1.00 86.00 79 SER A O 1
ATOM 651 N N . PHE A 1 80 ? -10.722 -0.793 4.916 1.00 87.81 80 PHE A N 1
ATOM 652 C CA . PHE A 1 80 ? -9.664 0.172 4.655 1.00 87.81 80 PHE A CA 1
ATOM 653 C C . PHE A 1 80 ? -10.233 1.546 4.266 1.00 87.81 80 PHE A C 1
ATOM 655 O O . PHE A 1 80 ? -11.037 1.638 3.334 1.00 87.81 80 PHE A O 1
ATOM 662 N N . ASP A 1 81 ? -9.800 2.628 4.935 1.00 84.50 81 ASP A N 1
ATOM 663 C CA . ASP A 1 81 ? -10.038 3.978 4.411 1.00 84.50 81 ASP A CA 1
ATOM 664 C C . ASP A 1 81 ? -9.128 4.198 3.205 1.00 84.50 81 ASP A C 1
ATOM 666 O O . ASP A 1 81 ? -7.944 4.518 3.305 1.00 84.50 81 ASP A O 1
ATOM 670 N N . TRP A 1 82 ? -9.710 4.020 2.027 1.00 75.56 82 TRP A N 1
ATOM 671 C CA . TRP A 1 82 ? -9.015 4.269 0.781 1.00 75.56 82 TRP A CA 1
ATOM 672 C C . TRP A 1 82 ? -8.704 5.746 0.552 1.00 75.56 82 TRP A C 1
ATOM 674 O O . TRP A 1 82 ? -8.018 6.001 -0.419 1.00 75.56 82 TRP A O 1
ATOM 684 N N . LYS A 1 83 ? -9.245 6.726 1.296 1.00 68.62 83 LYS A N 1
ATOM 685 C CA . LYS A 1 83 ? -9.206 8.155 0.915 1.00 68.62 83 LYS A CA 1
ATOM 686 C C . LYS A 1 83 ? -7.974 8.945 1.369 1.00 68.62 83 LYS A C 1
ATOM 688 O O . LYS A 1 83 ? -7.812 10.043 0.843 1.00 68.62 83 LYS A O 1
ATOM 693 N N . ARG A 1 84 ? -7.152 8.468 2.313 1.00 60.47 84 ARG A N 1
ATOM 694 C CA . ARG A 1 84 ? -6.231 9.349 3.060 1.00 60.47 84 ARG A CA 1
ATOM 695 C C . ARG A 1 84 ? -4.854 8.754 3.388 1.00 60.47 84 ARG A C 1
ATOM 697 O O . ARG A 1 84 ? -4.728 8.070 4.400 1.00 60.47 84 ARG A O 1
ATOM 704 N N . ALA A 1 85 ? -3.829 9.215 2.671 1.00 55.88 85 ALA A N 1
ATOM 705 C CA . ALA A 1 85 ? -2.635 9.795 3.300 1.00 55.88 85 ALA A CA 1
ATOM 706 C C . ALA A 1 85 ? -1.775 10.511 2.260 1.00 55.88 85 ALA A C 1
ATOM 708 O O . ALA A 1 85 ? -1.824 10.201 1.067 1.00 55.88 85 ALA A O 1
ATOM 709 N N . ALA A 1 86 ? -0.951 11.434 2.752 1.00 54.75 86 ALA A N 1
ATOM 710 C CA . ALA A 1 86 ? 0.121 12.011 1.967 1.00 54.75 86 ALA A CA 1
ATOM 711 C C . ALA A 1 86 ? 1.108 10.951 1.454 1.00 54.75 86 ALA A C 1
ATOM 713 O O . ALA A 1 86 ? 1.133 9.807 1.902 1.00 54.75 86 ALA A O 1
ATO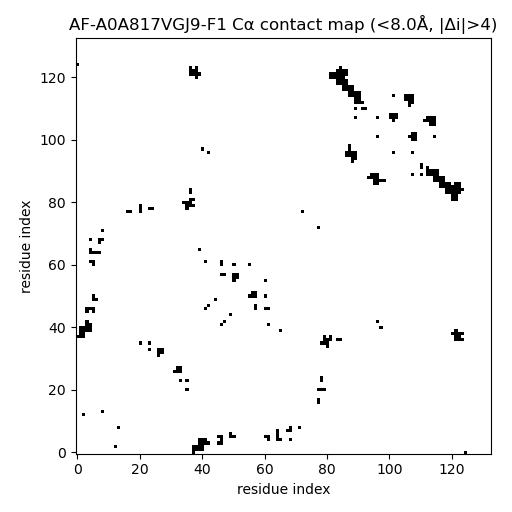M 714 N N . VAL A 1 87 ? 1.925 11.382 0.507 1.00 64.44 87 VAL A N 1
ATOM 715 C CA . VAL A 1 87 ? 3.093 10.680 -0.017 1.00 64.44 87 VAL A CA 1
ATOM 716 C C . VAL A 1 87 ? 4.233 11.680 -0.109 1.00 64.44 87 VAL A C 1
ATOM 718 O O . VAL A 1 87 ? 4.000 12.887 -0.236 1.00 64.44 87 VAL A O 1
ATOM 721 N N . ASN A 1 88 ? 5.453 11.170 -0.079 1.00 72.00 88 ASN A N 1
ATOM 722 C CA . ASN A 1 88 ? 6.601 11.898 -0.588 1.00 72.00 88 ASN A CA 1
ATOM 723 C C . ASN A 1 88 ? 6.526 11.832 -2.123 1.00 72.00 88 ASN A C 1
ATOM 725 O O . ASN A 1 88 ? 6.276 10.755 -2.667 1.00 72.00 88 ASN A O 1
ATOM 729 N N . TRP A 1 89 ? 6.659 12.964 -2.811 1.00 74.62 89 TRP A N 1
ATOM 730 C CA . TRP A 1 89 ? 6.483 13.080 -4.258 1.00 74.62 89 TRP A CA 1
ATOM 731 C C . TRP A 1 89 ? 7.697 13.737 -4.912 1.00 74.62 89 TRP A C 1
ATOM 733 O O . TRP A 1 89 ? 8.071 14.854 -4.557 1.00 74.62 89 TRP A O 1
ATOM 743 N N . ASP A 1 90 ? 8.271 13.066 -5.903 1.00 77.06 90 ASP A N 1
ATOM 744 C CA . ASP A 1 90 ? 9.312 13.614 -6.764 1.00 77.06 90 ASP A CA 1
ATOM 745 C C . ASP A 1 90 ? 8.670 14.459 -7.885 1.00 77.06 90 ASP A C 1
ATOM 747 O O . ASP A 1 90 ? 7.897 13.921 -8.686 1.00 77.06 90 ASP A O 1
ATOM 751 N N . PRO A 1 91 ? 8.927 15.779 -7.967 1.00 77.25 91 PRO A N 1
ATOM 752 C CA . PRO A 1 91 ? 8.356 16.626 -9.013 1.00 77.25 91 PRO A CA 1
ATOM 753 C C . PRO A 1 91 ? 9.009 16.435 -10.394 1.00 77.25 91 PRO A C 1
ATOM 755 O O . PRO A 1 91 ? 8.388 16.816 -11.387 1.00 77.25 91 PRO A O 1
ATOM 758 N N . VAL A 1 92 ? 10.212 15.852 -10.472 1.00 71.94 92 VAL A N 1
ATOM 759 C CA . VAL A 1 92 ? 10.959 15.611 -11.719 1.00 71.94 92 VAL A CA 1
ATOM 760 C C . VAL A 1 92 ? 10.638 14.227 -12.277 1.00 71.94 92 VAL A C 1
ATOM 762 O O . VAL A 1 92 ? 10.149 14.133 -13.400 1.00 71.94 92 VAL A O 1
ATOM 765 N N . ASP A 1 93 ? 10.793 13.176 -11.468 1.00 64.50 93 ASP A N 1
ATOM 766 C CA . ASP A 1 93 ? 10.430 11.798 -11.848 1.00 64.50 93 ASP A CA 1
ATOM 767 C C . ASP A 1 93 ? 8.898 11.573 -11.836 1.00 64.50 93 ASP A C 1
ATOM 769 O O . ASP A 1 93 ? 8.416 10.498 -12.189 1.00 64.50 93 ASP A O 1
ATOM 773 N N . GLN A 1 94 ? 8.123 12.584 -11.415 1.00 67.44 94 GLN A N 1
ATOM 774 C CA . GLN A 1 94 ? 6.655 12.591 -11.313 1.00 67.44 94 GLN A CA 1
ATOM 775 C C . GLN A 1 94 ? 6.087 11.352 -10.607 1.00 67.44 94 GLN A C 1
ATOM 777 O O . GLN A 1 94 ? 5.126 10.728 -11.065 1.00 67.44 94 GLN A O 1
ATOM 782 N N . THR A 1 95 ? 6.691 10.996 -9.471 1.00 59.03 95 THR A N 1
ATOM 783 C CA . THR A 1 95 ? 6.442 9.717 -8.801 1.00 59.03 95 THR A CA 1
ATOM 784 C C . THR A 1 95 ? 6.397 9.817 -7.275 1.00 59.03 95 THR A C 1
ATOM 786 O O . THR A 1 95 ? 6.668 10.863 -6.692 1.00 59.03 95 THR A O 1
ATOM 789 N N . VAL A 1 96 ? 6.030 8.716 -6.615 1.00 70.06 96 VAL A N 1
ATOM 790 C CA . VAL A 1 96 ? 6.008 8.580 -5.153 1.00 70.06 96 VAL A CA 1
ATOM 791 C C . VAL A 1 96 ? 7.265 7.888 -4.633 1.00 70.06 96 VAL A C 1
ATOM 793 O O . VAL A 1 96 ? 7.714 6.903 -5.212 1.00 70.06 96 VAL A O 1
ATOM 796 N N . LEU A 1 97 ? 7.794 8.386 -3.515 1.00 64.06 97 LEU A N 1
ATOM 797 C CA . LEU A 1 97 ? 9.004 7.877 -2.866 1.00 64.06 97 LEU A CA 1
ATOM 798 C C . LEU A 1 97 ? 8.700 7.279 -1.483 1.00 64.06 97 LEU A C 1
ATOM 800 O O . LEU A 1 97 ? 7.822 7.764 -0.760 1.00 64.06 97 LEU A O 1
ATOM 804 N N . ALA A 1 98 ? 9.467 6.260 -1.098 1.00 66.44 98 ALA A N 1
ATOM 805 C CA . ALA A 1 98 ? 9.592 5.817 0.291 1.00 66.44 98 ALA A CA 1
ATOM 806 C C . ALA A 1 98 ? 10.384 6.849 1.128 1.00 66.44 98 ALA A C 1
ATOM 808 O O . ALA A 1 98 ? 11.003 7.756 0.569 1.00 66.44 98 ALA A O 1
ATOM 809 N N . ASP A 1 99 ? 10.367 6.750 2.462 1.00 65.94 99 ASP A N 1
ATOM 810 C CA . ASP A 1 99 ? 11.152 7.667 3.314 1.00 65.94 99 ASP A CA 1
ATOM 811 C C . ASP A 1 99 ? 12.669 7.390 3.175 1.00 65.94 99 ASP A C 1
ATOM 813 O O . ASP A 1 99 ? 13.479 8.305 3.271 1.00 65.94 99 ASP A O 1
ATOM 817 N N . GLU A 1 100 ? 13.046 6.146 2.869 1.00 70.06 100 GLU A N 1
ATOM 818 C CA . GLU A 1 100 ? 14.416 5.659 2.652 1.00 70.06 100 GLU A CA 1
ATOM 819 C C . GLU A 1 100 ? 15.032 6.099 1.306 1.00 70.06 100 GLU A C 1
ATOM 821 O O . GLU A 1 100 ? 16.206 5.849 1.047 1.00 70.06 100 GLU A O 1
ATOM 826 N N . GLN A 1 101 ? 14.247 6.736 0.431 1.00 66.38 101 GLN A N 1
ATOM 827 C CA . GLN A 1 101 ? 14.664 7.210 -0.899 1.00 66.38 101 GLN A CA 1
ATOM 828 C C . GLN A 1 101 ? 14.969 8.720 -0.924 1.00 66.38 101 GLN A C 1
ATOM 830 O O . GLN A 1 101 ? 15.052 9.325 -1.998 1.00 66.38 101 GLN A O 1
ATOM 835 N N . ILE A 1 102 ? 15.100 9.335 0.254 1.00 73.38 102 ILE A N 1
ATOM 836 C CA . ILE A 1 102 ? 15.255 10.778 0.441 1.00 73.38 102 ILE A CA 1
ATOM 837 C C . ILE A 1 102 ? 16.547 11.051 1.219 1.00 73.38 102 ILE A C 1
ATOM 839 O O . ILE A 1 102 ? 16.791 10.425 2.249 1.00 73.38 102 ILE A O 1
ATOM 843 N N . ASP A 1 103 ? 17.369 11.980 0.731 1.00 80.50 103 ASP A N 1
ATOM 844 C CA . ASP A 1 103 ? 18.609 12.390 1.394 1.00 80.50 103 ASP A CA 1
ATOM 845 C C . ASP A 1 103 ? 18.366 13.296 2.623 1.00 80.50 103 ASP A C 1
ATOM 847 O O . ASP A 1 103 ? 17.256 13.771 2.888 1.00 80.50 103 ASP A O 1
ATOM 851 N N . GLU A 1 104 ? 19.430 13.575 3.380 1.00 78.44 104 GLU A N 1
ATOM 852 C CA . GLU A 1 104 ? 19.380 14.459 4.557 1.00 78.44 104 GLU A CA 1
ATOM 853 C C . GLU A 1 104 ? 18.973 15.909 4.218 1.00 78.44 104 GLU A C 1
ATOM 855 O O . GLU A 1 104 ? 18.526 16.648 5.098 1.00 78.44 104 GLU A O 1
ATOM 860 N N . ALA A 1 105 ? 19.078 16.316 2.947 1.00 81.88 105 ALA A N 1
ATOM 861 C CA . ALA A 1 105 ? 18.661 17.620 2.437 1.00 81.88 105 ALA A CA 1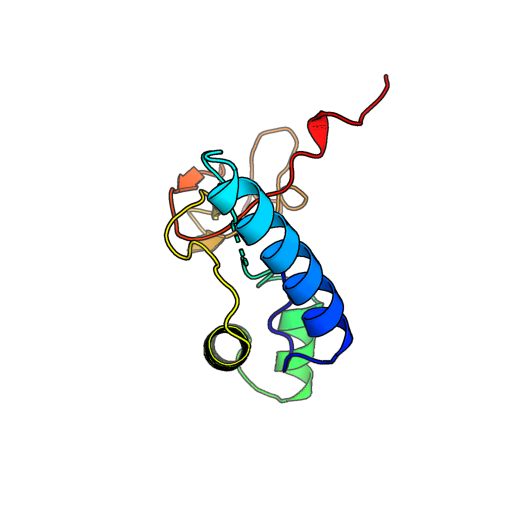
ATOM 862 C C . ALA A 1 105 ? 17.203 17.640 1.923 1.00 81.88 105 ALA A C 1
ATOM 864 O O . ALA A 1 105 ? 16.741 18.675 1.436 1.00 81.88 105 ALA A O 1
ATOM 865 N N . GLY A 1 106 ? 16.462 16.530 2.037 1.00 78.94 106 GLY A N 1
ATOM 866 C CA . GLY A 1 106 ? 15.068 16.419 1.604 1.00 78.94 106 GLY A CA 1
ATOM 867 C C . GLY A 1 106 ? 14.887 16.207 0.097 1.00 78.94 106 GLY A C 1
ATOM 868 O O . GLY A 1 106 ? 13.847 16.592 -0.449 1.00 78.94 106 GLY A O 1
ATOM 869 N N . ARG A 1 107 ? 15.884 15.638 -0.589 1.00 83.81 107 ARG A N 1
ATOM 870 C CA . ARG A 1 107 ? 15.890 15.405 -2.040 1.00 83.81 107 ARG A CA 1
ATOM 871 C C . ARG A 1 107 ? 15.793 13.930 -2.403 1.00 83.81 107 ARG A C 1
ATOM 873 O O . ARG A 1 107 ? 16.262 13.064 -1.676 1.00 83.81 107 ARG A O 1
ATOM 880 N N . SER A 1 108 ? 15.227 13.659 -3.571 1.00 76.56 108 SER A N 1
ATOM 881 C CA . SER A 1 108 ? 15.196 12.335 -4.189 1.00 76.56 108 SER A CA 1
ATOM 882 C C . SER A 1 108 ? 16.607 11.836 -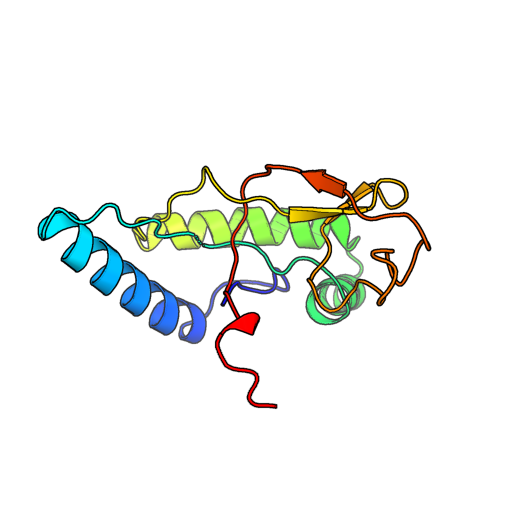4.498 1.00 76.56 108 SER A C 1
ATOM 884 O O . SER A 1 108 ? 17.360 12.503 -5.209 1.00 76.56 108 SER A O 1
ATOM 886 N N . TRP A 1 109 ? 16.944 10.633 -4.028 1.00 71.12 109 TRP A N 1
ATOM 887 C CA . TRP A 1 109 ? 18.239 9.986 -4.287 1.00 71.12 109 TRP A CA 1
ATOM 888 C C . TRP A 1 109 ? 18.542 9.739 -5.779 1.00 71.12 109 TRP A C 1
ATOM 890 O O . TRP A 1 109 ? 19.699 9.530 -6.137 1.00 71.12 109 TRP A O 1
ATOM 900 N N . ARG A 1 110 ? 17.510 9.733 -6.641 1.00 64.44 110 ARG A N 1
ATOM 901 C CA . ARG A 1 110 ? 17.614 9.439 -8.081 1.00 64.44 110 ARG A CA 1
ATOM 902 C C . ARG A 1 110 ? 17.668 10.710 -8.933 1.00 64.44 110 ARG A C 1
ATOM 904 O O . ARG A 1 110 ? 18.541 10.820 -9.787 1.00 64.44 110 ARG A O 1
ATOM 911 N N . SER A 1 111 ? 16.757 11.658 -8.703 1.00 69.75 111 SER A N 1
ATOM 912 C CA . SER A 1 111 ? 16.621 12.873 -9.525 1.00 69.75 111 SER A CA 1
ATOM 913 C C . SER A 1 111 ? 17.335 14.103 -8.946 1.00 69.75 111 SER A C 1
ATOM 915 O O . SER A 1 111 ? 17.503 15.107 -9.638 1.00 69.75 111 SER A O 1
ATOM 917 N N . GLY A 1 112 ? 17.713 14.072 -7.661 1.00 78.81 112 GLY A N 1
ATOM 918 C CA . GLY A 1 112 ? 18.196 15.239 -6.916 1.00 78.81 112 GLY A CA 1
ATOM 919 C C . GLY A 1 112 ? 17.120 16.299 -6.627 1.00 78.81 112 GLY A C 1
ATOM 920 O O . GLY A 1 112 ? 17.424 17.328 -6.017 1.00 78.81 112 GLY A O 1
ATOM 921 N N . ALA A 1 113 ? 15.868 16.080 -7.041 1.00 82.31 113 ALA A N 1
ATOM 922 C CA . ALA A 1 113 ? 14.779 17.032 -6.859 1.00 82.31 113 ALA A CA 1
ATOM 923 C C . ALA A 1 113 ? 14.343 17.134 -5.391 1.00 82.31 113 ALA A C 1
ATOM 925 O O . ALA A 1 113 ? 14.267 16.128 -4.686 1.00 82.31 113 ALA A O 1
ATOM 926 N N . ILE A 1 114 ? 14.008 18.347 -4.936 1.00 86.00 114 ILE A N 1
ATOM 927 C CA . ILE A 1 114 ? 13.416 18.567 -3.607 1.00 86.00 114 ILE A CA 1
ATOM 928 C C . ILE A 1 114 ? 12.034 17.907 -3.571 1.00 86.00 114 ILE A C 1
ATOM 930 O O . ILE A 1 114 ? 11.207 18.130 -4.455 1.00 86.00 114 ILE A O 1
ATOM 934 N N . VAL A 1 115 ? 11.794 17.093 -2.546 1.00 81.62 115 VAL A N 1
ATOM 935 C CA . VAL A 1 115 ? 10.623 16.217 -2.471 1.00 81.62 115 VAL A CA 1
ATOM 936 C C . VAL A 1 115 ? 9.409 16.963 -1.915 1.00 81.62 115 VAL A C 1
ATOM 938 O O . VAL A 1 115 ? 9.418 17.485 -0.799 1.00 81.62 115 VAL A O 1
ATOM 941 N N . GLU A 1 116 ? 8.323 16.983 -2.683 1.00 81.50 116 GLU A N 1
ATOM 942 C CA . GLU A 1 116 ? 7.047 17.571 -2.280 1.00 81.50 116 GLU A CA 1
ATOM 943 C C . GLU A 1 116 ? 6.254 16.614 -1.374 1.00 81.50 116 GLU A C 1
ATOM 945 O O . GLU A 1 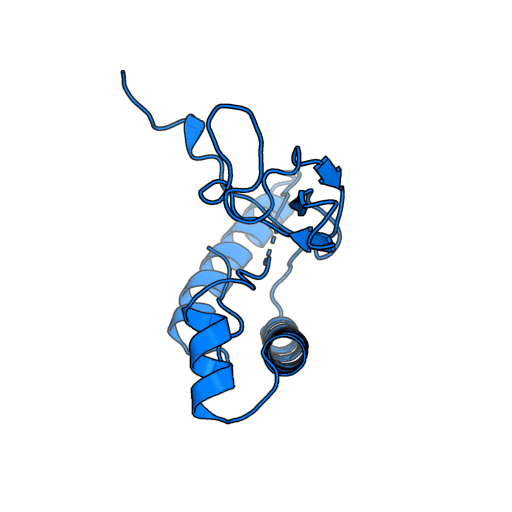116 ? 6.365 15.393 -1.485 1.00 81.50 116 GLU A O 1
ATOM 950 N N . LYS A 1 117 ? 5.361 17.139 -0.523 1.00 64.31 117 LYS A N 1
ATOM 951 C CA . LYS A 1 117 ? 4.363 16.311 0.181 1.00 64.31 117 LYS A CA 1
ATOM 952 C C . LYS A 1 117 ? 2.973 16.516 -0.402 1.00 64.31 117 LYS A C 1
ATOM 954 O O . LYS A 1 117 ? 2.253 17.439 -0.025 1.00 64.31 117 LYS A O 1
ATOM 959 N N . LYS A 1 118 ? 2.576 15.624 -1.313 1.00 67.44 118 LYS A N 1
ATOM 960 C CA . LYS A 1 118 ? 1.233 15.621 -1.909 1.00 67.44 118 LYS A CA 1
ATOM 961 C C . LYS A 1 118 ? 0.275 14.779 -1.076 1.00 67.44 118 LYS A C 1
ATOM 963 O O . LYS A 1 118 ? 0.560 13.625 -0.764 1.00 67.44 118 LYS A O 1
ATOM 968 N N . TYR A 1 119 ? -0.897 15.330 -0.761 1.00 56.25 119 TYR A N 1
ATOM 969 C CA . TYR A 1 119 ? -2.009 14.590 -0.157 1.00 56.25 119 TYR A CA 1
ATOM 970 C C . TYR A 1 119 ? -2.685 13.693 -1.196 1.00 56.25 119 TYR A C 1
ATOM 972 O O . TYR A 1 119 ? -3.763 13.998 -1.704 1.00 56.25 119 TYR A O 1
ATOM 980 N N . LEU A 1 120 ? -2.022 12.583 -1.523 1.00 54.50 120 LEU A N 1
ATOM 981 C CA . LEU A 1 120 ? -2.631 11.503 -2.283 1.00 54.50 120 LEU A CA 1
ATOM 982 C C . LEU A 1 120 ? -3.458 10.600 -1.352 1.00 54.50 120 LEU A C 1
ATOM 984 O O . LEU A 1 120 ? -4.177 11.040 -0.450 1.00 54.50 120 LEU A O 1
ATOM 988 N N . LYS A 1 121 ? -3.439 9.309 -1.656 1.00 45.84 121 LYS A N 1
ATOM 989 C CA . LYS A 1 121 ? -4.489 8.363 -1.316 1.00 45.84 121 LYS A CA 1
ATOM 990 C C . LYS A 1 121 ? -3.859 7.054 -0.826 1.00 45.84 121 LYS A C 1
ATOM 992 O O . LYS A 1 121 ? -4.234 5.962 -1.251 1.00 45.84 121 LYS A O 1
ATOM 997 N N . GLN A 1 122 ? -2.832 7.235 0.006 1.00 46.59 122 GLN A N 1
ATOM 998 C CA . GLN A 1 122 ? -1.829 6.252 0.416 1.00 46.59 122 GLN A CA 1
ATOM 999 C C . GLN A 1 122 ? -1.757 6.177 1.951 1.00 46.59 122 GLN A C 1
ATOM 1001 O O . GLN A 1 122 ? -2.767 6.448 2.593 1.00 46.59 122 GLN A O 1
ATOM 1006 N N . TRP A 1 123 ? -0.645 5.725 2.545 1.00 42.75 123 TRP A N 1
ATOM 1007 C CA . TRP A 1 123 ? -0.593 5.265 3.941 1.00 42.75 123 TRP A CA 1
ATOM 1008 C C . TRP A 1 123 ? 0.831 5.317 4.554 1.00 42.75 123 TRP A C 1
ATOM 1010 O O . TRP A 1 123 ? 1.802 5.377 3.809 1.00 42.75 123 TRP A O 1
ATOM 1020 N N . PHE A 1 124 ? 0.961 5.250 5.896 1.00 40.66 124 PHE A N 1
ATOM 1021 C CA . PHE A 1 124 ? 2.228 5.443 6.648 1.00 40.66 124 PHE A CA 1
ATOM 1022 C C . PHE A 1 124 ? 2.423 4.522 7.877 1.00 40.66 124 PHE A C 1
ATOM 1024 O O . PHE A 1 124 ? 1.463 3.938 8.383 1.00 40.66 124 PHE A O 1
ATOM 1031 N N . ILE A 1 125 ? 3.656 4.483 8.413 1.00 39.03 125 ILE A N 1
ATOM 1032 C CA . ILE A 1 125 ? 4.044 3.973 9.749 1.00 39.03 125 ILE A CA 1
ATOM 1033 C C . ILE A 1 125 ? 4.970 5.012 10.426 1.00 39.03 125 ILE A C 1
ATOM 1035 O O . ILE A 1 125 ? 5.794 5.623 9.758 1.00 39.03 125 ILE A O 1
ATOM 1039 N N . ARG A 1 126 ? 4.853 5.240 11.747 1.00 35.47 126 ARG A N 1
ATOM 1040 C CA . ARG A 1 126 ? 5.623 6.271 12.485 1.00 35.47 126 ARG A CA 1
ATOM 1041 C C . ARG A 1 126 ? 6.863 5.687 13.186 1.00 35.47 126 ARG A C 1
ATOM 1043 O O . ARG A 1 126 ? 6.850 5.475 14.395 1.00 35.47 126 ARG A O 1
ATOM 1050 N N . THR A 1 127 ? 7.938 5.457 12.434 1.00 47.00 127 THR A N 1
ATOM 1051 C CA . THR A 1 127 ? 9.209 4.875 12.927 1.00 47.00 127 THR A CA 1
ATOM 1052 C C . THR A 1 127 ? 9.958 5.761 13.933 1.00 47.00 127 THR A C 1
ATOM 1054 O O . THR A 1 127 ? 10.474 5.248 14.924 1.00 47.00 127 THR A O 1
ATOM 1057 N N . ARG A 1 128 ? 9.931 7.094 13.759 1.00 43.28 128 ARG A N 1
ATOM 1058 C CA . ARG A 1 128 ? 10.588 8.116 14.620 1.00 43.28 128 ARG A CA 1
ATOM 1059 C C . ARG A 1 128 ? 10.176 8.131 16.112 1.00 43.28 128 ARG A C 1
ATOM 1061 O O . ARG A 1 128 ? 10.569 9.035 16.837 1.00 43.28 128 ARG A O 1
ATOM 1068 N N . ALA A 1 129 ? 9.345 7.196 16.570 1.00 48.44 129 ALA A N 1
ATOM 1069 C CA . ALA A 1 129 ? 9.000 7.016 17.983 1.00 48.44 129 ALA A CA 1
ATOM 1070 C C . ALA A 1 129 ? 9.853 5.941 18.695 1.00 48.44 129 ALA A C 1
ATOM 1072 O O . ALA A 1 129 ? 9.716 5.778 19.902 1.00 48.44 129 ALA A O 1
ATOM 1073 N N . PHE A 1 130 ? 10.699 5.205 17.960 1.00 50.50 130 PHE A N 1
ATOM 1074 C CA . PHE A 1 130 ? 11.456 4.049 18.470 1.00 50.50 130 PHE A CA 1
ATOM 1075 C C . PHE A 1 130 ? 12.982 4.171 18.327 1.00 50.50 130 PHE A C 1
ATOM 1077 O O . PHE A 1 130 ? 13.708 3.284 18.767 1.00 50.50 130 PHE A O 1
ATOM 1084 N N . THR A 1 131 ? 13.483 5.265 17.754 1.00 40.41 131 THR A N 1
ATOM 1085 C CA . THR A 1 131 ? 14.910 5.609 17.782 1.00 40.41 131 THR A CA 1
ATOM 1086 C C . THR A 1 131 ? 15.295 6.085 19.181 1.00 40.41 131 THR A C 1
ATOM 1088 O O . THR A 1 131 ? 15.028 7.235 19.534 1.00 40.41 131 THR A O 1
ATOM 1091 N N . GLN A 1 132 ? 15.902 5.200 19.973 1.00 46.28 132 GLN A N 1
ATOM 1092 C CA . GLN A 1 132 ? 16.719 5.615 21.113 1.00 46.28 132 GLN A CA 1
ATOM 1093 C C . GLN A 1 132 ? 17.998 6.292 20.594 1.00 46.28 132 GLN A C 1
ATOM 1095 O O . GLN A 1 132 ? 18.478 5.952 19.510 1.00 46.28 132 GLN A O 1
ATOM 1100 N N . VAL A 1 133 ? 18.497 7.258 21.366 1.00 51.00 133 VAL A N 1
ATOM 1101 C CA . VAL A 1 133 ? 19.753 7.997 21.164 1.00 51.00 133 VAL A CA 1
ATOM 1102 C C . VAL A 1 133 ? 20.622 7.747 22.388 1.00 51.00 133 VAL A C 1
ATOM 1104 O O . VAL A 1 133 ? 20.032 7.786 23.492 1.00 51.00 133 VAL A O 1
#